Protein AF-A0A3B0XU46-F1 (afdb_monomer_lite)

Structure (mmCIF, N/CA/C/O backbone):
data_AF-A0A3B0XU46-F1
#
_entry.id   AF-A0A3B0XU46-F1
#
loop_
_atom_site.group_PDB
_atom_site.id
_atom_site.type_symbol
_atom_site.label_atom_id
_atom_site.label_alt_id
_atom_site.label_comp_id
_atom_site.label_asym_id
_atom_site.label_entity_id
_atom_site.label_seq_id
_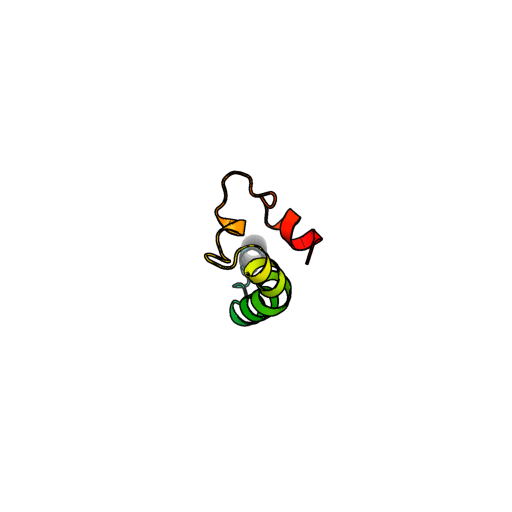atom_site.pdbx_PDB_ins_code
_atom_site.Cartn_x
_atom_site.Cartn_y
_atom_site.Cartn_z
_atom_site.occupancy
_atom_site.B_iso_or_equiv
_atom_site.auth_seq_id
_atom_site.auth_comp_id
_atom_site.auth_asym_id
_atom_site.auth_atom_id
_atom_site.pdbx_PDB_model_num
ATOM 1 N N . MET A 1 1 ? -8.970 11.991 51.425 1.00 58.03 1 MET A N 1
ATOM 2 C CA . MET A 1 1 ? -7.805 11.522 50.628 1.00 58.03 1 MET A CA 1
ATOM 3 C C . MET A 1 1 ? -8.100 10.272 49.792 1.00 58.03 1 MET A C 1
ATOM 5 O O . MET A 1 1 ? -7.576 10.155 48.694 1.00 58.03 1 MET A O 1
ATOM 9 N N . THR A 1 2 ? -8.956 9.358 50.255 1.00 66.38 2 THR A N 1
ATOM 10 C CA . THR A 1 2 ? -9.377 8.146 49.519 1.00 66.38 2 THR A CA 1
ATOM 11 C C . THR A 1 2 ? -10.169 8.435 48.239 1.00 66.38 2 THR A C 1
ATOM 13 O O . THR A 1 2 ? -9.912 7.805 47.222 1.00 66.38 2 THR A O 1
ATOM 16 N N . LYS A 1 3 ? -11.053 9.444 48.241 1.00 69.06 3 LYS A N 1
ATOM 17 C CA . LYS A 1 3 ? -11.846 9.837 47.056 1.00 69.06 3 LYS A CA 1
ATOM 18 C C . LYS A 1 3 ? -10.993 10.381 45.898 1.00 69.06 3 LYS A C 1
ATOM 20 O O . LYS A 1 3 ? -11.259 10.068 44.747 1.00 69.06 3 LYS A O 1
ATOM 25 N N . ILE A 1 4 ? -9.933 11.133 46.211 1.00 75.50 4 ILE A N 1
ATOM 26 C CA . ILE A 1 4 ? -8.985 11.673 45.217 1.00 75.50 4 ILE A CA 1
ATOM 27 C C . ILE A 1 4 ? -8.132 10.544 44.626 1.00 75.50 4 ILE A C 1
ATOM 29 O O . ILE A 1 4 ? -7.964 10.477 43.415 1.00 75.50 4 ILE A O 1
ATOM 33 N N . LYS A 1 5 ? -7.659 9.606 45.461 1.00 70.31 5 LYS A N 1
ATOM 34 C CA . LYS A 1 5 ? -6.935 8.412 44.993 1.00 70.31 5 LYS A CA 1
AT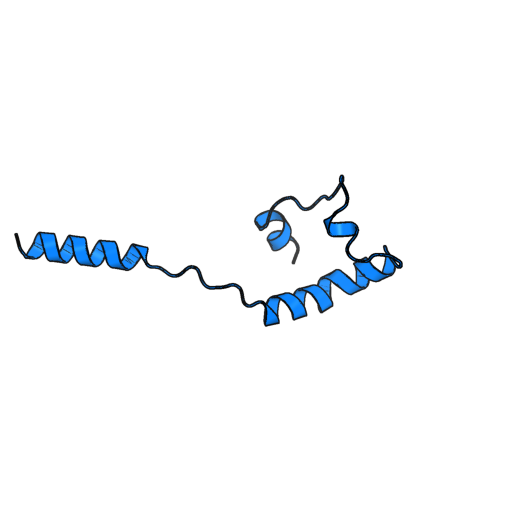OM 35 C C . LYS A 1 5 ? -7.797 7.539 44.074 1.00 70.31 5 LYS A C 1
ATOM 37 O O . LYS A 1 5 ? -7.301 7.083 43.052 1.00 70.31 5 LYS A O 1
ATOM 42 N N . LEU A 1 6 ? -9.078 7.358 44.404 1.00 73.25 6 LEU A N 1
ATOM 43 C CA . LEU A 1 6 ? -10.022 6.595 43.581 1.00 73.25 6 LEU A CA 1
ATOM 44 C C . LEU A 1 6 ? -10.287 7.276 42.227 1.00 73.25 6 LEU A C 1
ATOM 46 O O . LEU A 1 6 ? -10.325 6.605 41.201 1.00 73.25 6 LEU A O 1
ATOM 50 N N . PHE A 1 7 ? -10.404 8.606 42.218 1.00 76.38 7 PHE A N 1
ATOM 51 C CA . PHE A 1 7 ? -10.602 9.383 40.994 1.00 76.38 7 PHE A CA 1
ATOM 52 C C . PHE A 1 7 ? -9.379 9.330 40.063 1.00 76.38 7 PHE A C 1
ATOM 54 O O . PHE A 1 7 ? -9.518 9.108 38.864 1.00 76.38 7 PHE A O 1
ATOM 61 N N . VAL A 1 8 ? -8.168 9.439 40.620 1.00 78.12 8 VAL A N 1
ATOM 62 C CA . VAL A 1 8 ? -6.917 9.307 39.853 1.00 78.12 8 VAL A CA 1
ATOM 63 C C . VAL A 1 8 ? -6.758 7.895 39.273 1.00 78.12 8 VAL A C 1
ATOM 65 O O . VAL A 1 8 ? -6.331 7.749 38.130 1.00 78.12 8 VAL A O 1
ATOM 68 N N . PHE A 1 9 ? -7.154 6.856 40.016 1.00 76.75 9 PHE A N 1
ATOM 69 C CA . PHE A 1 9 ? -7.095 5.471 39.538 1.00 76.75 9 PHE A CA 1
ATOM 70 C C . PHE A 1 9 ? -8.063 5.211 38.369 1.00 76.75 9 PHE A C 1
ATOM 72 O O . PHE A 1 9 ? -7.710 4.510 37.423 1.00 76.75 9 PHE A O 1
ATOM 79 N N . LEU A 1 10 ? -9.252 5.824 38.398 1.00 75.31 10 LEU A N 1
ATOM 80 C CA . LEU A 1 10 ? -10.258 5.719 37.336 1.00 75.31 10 LEU A CA 1
ATOM 81 C C . LEU A 1 10 ? -9.858 6.471 36.051 1.00 75.31 10 LEU A C 1
ATOM 83 O O . LEU A 1 10 ? -10.154 6.011 34.954 1.00 75.31 10 LEU A O 1
ATOM 87 N N . CYS A 1 11 ? -9.157 7.604 36.156 1.00 74.62 11 CYS A N 1
ATOM 88 C CA . CYS A 1 11 ? -8.621 8.292 34.975 1.00 74.62 11 CYS A CA 1
ATOM 89 C C . CYS A 1 11 ? -7.474 7.514 34.310 1.00 74.62 11 CYS A C 1
ATOM 91 O O . CYS A 1 11 ? -7.349 7.531 33.087 1.00 74.62 11 CYS A O 1
ATOM 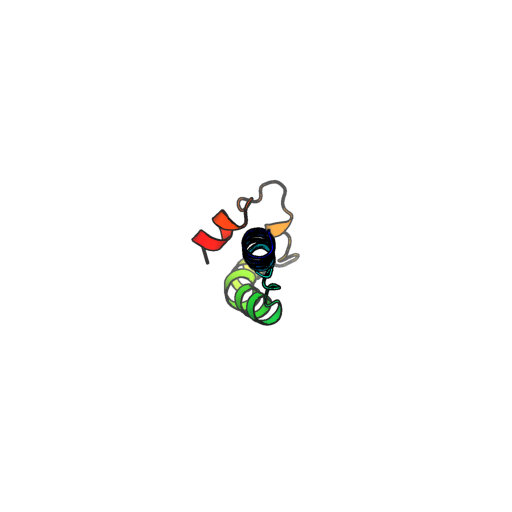93 N N . MET A 1 12 ? -6.652 6.808 35.092 1.00 71.62 12 MET A N 1
ATOM 94 C CA . MET A 1 12 ? -5.523 6.040 34.558 1.00 71.62 12 MET A CA 1
ATOM 95 C C . MET A 1 12 ? -5.975 4.804 33.760 1.00 71.62 12 MET A C 1
ATOM 97 O O . MET A 1 12 ? -5.327 4.433 32.784 1.00 71.62 12 MET A O 1
ATOM 101 N N . SER A 1 13 ? -7.109 4.189 34.112 1.00 65.75 13 SER A N 1
ATOM 102 C CA . SER A 1 13 ? -7.644 3.030 33.382 1.00 65.75 13 SER A CA 1
ATOM 103 C C . SER A 1 13 ? -8.229 3.380 32.007 1.00 65.75 13 SER A C 1
ATOM 105 O O . SER A 1 13 ? -8.259 2.519 31.132 1.00 65.75 13 SER A O 1
ATOM 107 N N . MET A 1 14 ? -8.614 4.639 31.766 1.00 66.94 14 MET A N 1
ATOM 108 C CA . MET A 1 14 ? -9.055 5.106 30.440 1.00 66.94 14 MET A CA 1
ATOM 109 C C . MET A 1 14 ? -7.901 5.287 29.440 1.00 66.94 14 MET A C 1
ATOM 111 O O . MET A 1 14 ? -8.129 5.253 28.233 1.00 66.94 14 MET A O 1
ATOM 115 N N . LEU A 1 15 ? -6.658 5.424 29.914 1.00 63.88 15 LEU A N 1
ATOM 116 C CA . LEU A 1 15 ? -5.467 5.546 29.059 1.00 63.88 15 LEU A CA 1
ATOM 117 C C . LEU A 1 15 ? -4.952 4.192 28.540 1.00 63.88 15 LEU A C 1
ATOM 119 O O . LEU A 1 15 ? -4.088 4.160 27.669 1.00 63.88 15 LEU A O 1
ATOM 123 N N . LEU A 1 16 ? -5.506 3.077 29.031 1.00 58.97 16 LEU A N 1
ATOM 124 C CA . LEU A 1 16 ? -5.241 1.721 28.534 1.00 58.97 16 LEU A CA 1
ATOM 125 C C . LEU A 1 16 ? -6.170 1.323 27.373 1.00 58.97 16 LEU A C 1
ATOM 127 O O . LEU A 1 16 ? -6.224 0.147 27.014 1.00 58.97 16 LEU A O 1
ATOM 131 N N . GLY A 1 17 ? -6.904 2.283 26.792 1.00 60.78 17 GLY A N 1
ATOM 132 C CA . GLY A 1 17 ? -7.692 2.086 25.577 1.00 60.78 17 GLY A CA 1
ATOM 133 C C . GLY A 1 17 ? -6.833 1.438 24.494 1.00 60.78 17 GLY A C 1
ATOM 134 O O . GLY A 1 17 ? -5.903 2.050 23.973 1.00 60.78 17 GLY A O 1
ATOM 135 N N . GLY A 1 18 ? -7.109 0.161 24.230 1.00 61.28 18 GLY A N 1
ATOM 136 C CA . GLY A 1 18 ? -6.226 -0.717 23.481 1.00 61.28 18 GLY A CA 1
ATOM 137 C C . GLY A 1 18 ? -5.901 -0.187 22.090 1.00 61.28 18 GLY A C 1
ATOM 138 O O . GLY A 1 18 ? -6.782 0.198 21.321 1.00 61.28 18 GLY A O 1
ATOM 139 N N . VAL A 1 19 ? -4.620 -0.253 21.734 1.00 62.66 19 VAL A N 1
ATOM 140 C CA . VAL A 1 19 ? -4.215 -0.396 20.336 1.00 62.66 19 VAL A CA 1
ATOM 141 C C . VAL A 1 19 ? -4.859 -1.683 19.831 1.00 62.66 19 VAL A C 1
ATOM 143 O O . VAL A 1 19 ? -4.381 -2.778 20.122 1.00 62.66 19 VAL A O 1
ATOM 146 N N . ASN A 1 20 ? -5.986 -1.562 19.129 1.00 66.88 20 ASN A N 1
ATOM 147 C CA . ASN A 1 20 ? -6.561 -2.697 18.422 1.00 66.88 20 ASN A CA 1
ATOM 148 C C . ASN A 1 20 ? -5.498 -3.191 17.443 1.00 66.88 20 ASN A C 1
ATOM 150 O O . ASN A 1 20 ? -5.075 -2.451 16.550 1.00 66.88 20 ASN A O 1
ATOM 154 N N . ALA A 1 21 ? -5.027 -4.420 17.648 1.00 73.50 21 ALA A N 1
ATOM 155 C CA . ALA A 1 21 ? -4.158 -5.065 16.684 1.00 73.50 21 ALA A CA 1
ATOM 156 C C . ALA A 1 21 ? -4.872 -5.067 15.326 1.00 73.50 21 ALA A C 1
ATOM 158 O O . ALA A 1 21 ? -6.074 -5.326 15.249 1.00 73.50 21 ALA A O 1
ATOM 159 N N . ALA A 1 22 ? -4.145 -4.738 14.260 1.00 80.00 22 ALA A N 1
ATOM 160 C CA . ALA A 1 22 ? -4.717 -4.771 12.923 1.00 80.00 22 ALA A CA 1
ATOM 161 C C . ALA A 1 22 ? -5.177 -6.199 12.587 1.00 80.00 22 ALA A C 1
ATOM 163 O O . ALA A 1 22 ? -4.439 -7.159 12.825 1.00 80.00 22 ALA A O 1
ATOM 164 N N . ASP A 1 23 ? -6.365 -6.342 11.996 1.00 88.06 23 ASP A N 1
ATOM 165 C CA . ASP A 1 23 ? -6.798 -7.622 11.439 1.00 88.06 23 ASP A CA 1
ATOM 166 C C . ASP A 1 23 ? -6.025 -7.892 10.144 1.00 88.06 23 ASP A C 1
ATOM 168 O O . ASP A 1 23 ? -6.359 -7.418 9.055 1.00 88.06 23 ASP A O 1
ATOM 172 N N . ILE A 1 24 ? -4.942 -8.652 10.279 1.00 88.75 24 ILE A N 1
ATOM 173 C CA . ILE A 1 24 ? -4.056 -8.988 9.165 1.00 88.75 24 ILE A CA 1
ATOM 174 C C . ILE A 1 24 ? -4.771 -9.860 8.125 1.00 88.75 24 ILE A C 1
ATOM 176 O O . ILE A 1 24 ? -4.446 -9.782 6.938 1.00 88.75 24 ILE A O 1
ATOM 180 N N . LYS A 1 25 ? -5.751 -10.678 8.536 1.00 91.94 25 LYS A N 1
ATOM 181 C CA . LYS A 1 25 ? -6.470 -11.571 7.618 1.00 91.94 25 LYS A CA 1
ATOM 182 C C . LYS A 1 25 ? -7.396 -10.765 6.720 1.00 91.94 25 LYS A C 1
ATOM 184 O O . LYS A 1 25 ? -7.303 -10.883 5.498 1.00 91.94 25 LYS A O 1
ATOM 189 N N . ASP A 1 26 ? -8.226 -9.914 7.315 1.00 89.25 26 ASP A N 1
ATOM 190 C CA . ASP A 1 26 ? -9.087 -8.995 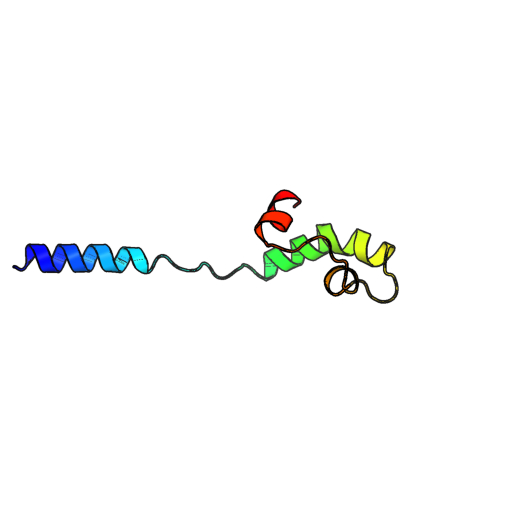6.568 1.00 89.25 26 ASP A CA 1
ATOM 191 C C . ASP A 1 26 ? -8.254 -8.040 5.694 1.00 89.25 26 ASP A C 1
ATOM 193 O O . ASP A 1 26 ? -8.528 -7.870 4.502 1.00 89.25 26 ASP A O 1
ATOM 197 N N . GLY A 1 27 ? -7.155 -7.506 6.238 1.00 87.00 27 GLY A N 1
ATOM 198 C CA . GLY A 1 27 ? -6.220 -6.660 5.499 1.00 87.00 27 GLY A CA 1
ATOM 199 C C . GLY A 1 27 ? -5.645 -7.337 4.250 1.00 87.00 27 GLY A C 1
ATOM 200 O O . GLY A 1 27 ? -5.605 -6.721 3.183 1.00 87.00 27 GLY A O 1
ATOM 201 N N . LYS A 1 28 ? -5.260 -8.617 4.342 1.00 89.06 28 LYS A N 1
ATOM 202 C CA . LYS A 1 28 ? -4.771 -9.392 3.192 1.00 89.06 28 LYS A CA 1
ATOM 203 C C . LYS A 1 28 ? -5.853 -9.570 2.126 1.00 89.06 28 LYS A C 1
ATOM 205 O O . LYS A 1 28 ? -5.576 -9.365 0.948 1.00 89.06 28 LYS A O 1
ATOM 210 N N . LEU A 1 29 ? -7.083 -9.910 2.515 1.00 90.94 29 LEU A N 1
ATOM 211 C CA . LEU A 1 29 ? -8.191 -10.090 1.565 1.00 90.94 29 LEU A CA 1
ATOM 212 C C . LEU A 1 29 ? -8.504 -8.795 0.804 1.00 90.94 29 LEU A C 1
ATOM 214 O O . LEU A 1 29 ? -8.692 -8.805 -0.416 1.00 90.94 29 LEU A O 1
ATOM 218 N N . LYS A 1 30 ? -8.514 -7.659 1.506 1.00 87.88 30 LYS A N 1
ATOM 219 C CA . LYS A 1 30 ? -8.701 -6.340 0.888 1.00 87.88 30 LYS A CA 1
ATOM 220 C C . LYS A 1 30 ? -7.539 -5.975 -0.032 1.00 87.88 30 LYS A C 1
ATOM 222 O O . LYS A 1 30 ? -7.776 -5.544 -1.158 1.00 87.88 30 LYS A O 1
ATOM 227 N N . HIS A 1 31 ? -6.300 -6.199 0.402 1.00 88.06 31 HIS A N 1
ATOM 228 C CA . HIS A 1 31 ? -5.114 -5.973 -0.424 1.00 88.06 31 HIS A CA 1
ATOM 229 C C . HIS A 1 31 ? -5.164 -6.791 -1.723 1.00 88.06 31 HIS A C 1
ATOM 231 O O . HIS A 1 31 ? -4.975 -6.247 -2.812 1.00 88.06 31 HIS A O 1
ATOM 237 N N . ASP A 1 32 ? -5.475 -8.081 -1.624 1.00 88.88 32 ASP A N 1
ATOM 238 C CA . ASP A 1 32 ? -5.487 -8.972 -2.779 1.00 88.88 32 ASP A CA 1
ATOM 239 C C . ASP A 1 32 ? -6.654 -8.657 -3.729 1.00 88.88 32 ASP A C 1
ATOM 241 O O . ASP A 1 32 ? -6.487 -8.671 -4.942 1.00 88.88 32 ASP A O 1
ATOM 245 N N . SER A 1 33 ? -7.830 -8.297 -3.210 1.00 87.00 33 SER A N 1
ATOM 246 C CA . SER A 1 33 ? -8.987 -7.974 -4.061 1.00 87.00 33 SER A CA 1
ATOM 247 C C . SER A 1 33 ? -8.913 -6.594 -4.722 1.00 87.00 33 SER A C 1
ATOM 249 O O . SER A 1 33 ? -9.409 -6.427 -5.838 1.00 87.00 33 SER A O 1
ATOM 251 N N . LYS A 1 34 ? -8.329 -5.589 -4.056 1.00 86.31 34 LYS A N 1
ATOM 252 C CA . LYS A 1 34 ? -8.353 -4.190 -4.524 1.00 86.31 34 LYS A CA 1
ATOM 253 C C . LYS A 1 34 ? -7.052 -3.726 -5.167 1.00 86.31 34 LYS A C 1
ATOM 255 O O . LYS A 1 34 ? -7.095 -2.876 -6.052 1.00 86.31 34 LYS A O 1
ATOM 260 N N . CYS A 1 35 ? -5.909 -4.256 -4.735 1.00 87.31 35 CYS A N 1
ATOM 261 C CA . CYS A 1 35 ? -4.604 -3.717 -5.117 1.00 87.31 35 CYS A CA 1
ATOM 262 C C . CYS A 1 35 ? -3.886 -4.606 -6.138 1.00 87.31 35 CYS A C 1
ATOM 264 O O . CYS A 1 35 ? -3.359 -4.108 -7.135 1.00 87.31 35 CYS A O 1
ATOM 266 N N . THR A 1 36 ? -3.851 -5.924 -5.917 1.00 88.06 36 THR A N 1
ATOM 267 C CA . THR A 1 36 ? -2.960 -6.804 -6.696 1.00 88.06 36 THR A CA 1
ATOM 268 C C . THR A 1 36 ? -3.405 -6.996 -8.143 1.00 88.06 36 THR A C 1
ATOM 270 O O . THR A 1 36 ? -2.542 -7.151 -9.003 1.00 88.06 36 THR A O 1
ATOM 273 N N . SER A 1 37 ? -4.702 -6.913 -8.455 1.00 84.19 37 SER A N 1
ATOM 274 C CA . SER A 1 37 ? -5.216 -7.062 -9.827 1.00 84.19 37 SER A CA 1
ATOM 275 C C . SER A 1 37 ? -4.574 -6.062 -10.799 1.00 84.19 37 SER A C 1
ATOM 277 O O . SER A 1 37 ? -4.012 -6.446 -11.825 1.00 84.19 37 SER A O 1
ATOM 279 N N . CYS A 1 38 ? -4.561 -4.779 -10.434 1.00 87.62 38 CYS A N 1
ATOM 280 C CA . CYS A 1 38 ? -3.926 -3.724 -11.220 1.00 87.62 38 CYS A CA 1
ATOM 281 C C . CYS A 1 38 ? -2.396 -3.761 -11.116 1.00 87.62 38 CYS A C 1
ATOM 283 O O . CYS A 1 38 ? -1.703 -3.489 -12.098 1.00 87.62 38 CYS A O 1
ATOM 285 N N . HIS A 1 39 ? -1.846 -4.077 -9.939 1.00 90.12 39 HIS A N 1
ATOM 286 C CA . HIS A 1 39 ? -0.395 -4.082 -9.738 1.00 90.12 39 HIS A CA 1
ATOM 287 C C . HIS A 1 39 ? 0.286 -5.195 -10.534 1.00 90.12 39 HIS A C 1
ATOM 289 O O . HIS A 1 39 ? 1.291 -4.929 -11.184 1.00 90.12 39 HIS A O 1
ATOM 295 N N . SER A 1 40 ? -0.287 -6.398 -10.560 1.00 88.69 40 SER A N 1
ATOM 296 C CA . SER A 1 40 ? 0.229 -7.521 -11.346 1.00 88.69 40 SER A CA 1
ATOM 297 C C . SER A 1 40 ? 0.145 -7.255 -12.848 1.00 88.69 40 SER A C 1
ATOM 299 O O . SER A 1 40 ? 1.094 -7.545 -13.568 1.00 88.69 40 SER A O 1
ATOM 301 N N . ALA A 1 41 ? -0.941 -6.634 -13.322 1.00 88.12 41 ALA A N 1
ATOM 302 C CA . ALA A 1 41 ? -1.069 -6.247 -14.728 1.00 88.12 41 ALA A CA 1
ATOM 303 C C . ALA A 1 41 ? -0.028 -5.189 -15.138 1.00 88.12 41 ALA A C 1
ATOM 305 O O . ALA A 1 41 ? 0.536 -5.248 -16.229 1.00 88.12 41 ALA A O 1
ATOM 306 N N . LYS A 1 42 ? 0.248 -4.222 -14.255 1.00 88.44 42 LYS A N 1
ATOM 307 C CA . LYS A 1 42 ? 1.180 -3.120 -14.526 1.00 88.44 42 LYS A CA 1
ATOM 308 C C . LYS A 1 42 ? 2.650 -3.494 -14.308 1.00 88.44 42 LYS A C 1
ATOM 310 O O . LYS A 1 42 ? 3.523 -2.924 -14.958 1.00 88.44 42 LYS A O 1
ATOM 315 N N . PHE A 1 43 ? 2.924 -4.429 -13.403 1.00 88.75 43 PHE A N 1
ATOM 316 C CA . PHE A 1 43 ? 4.266 -4.868 -13.023 1.00 88.75 43 PHE A CA 1
ATOM 317 C C . PHE A 1 43 ? 4.359 -6.406 -13.048 1.00 88.75 43 PHE A C 1
ATOM 319 O O . PHE A 1 43 ? 4.475 -7.042 -12.001 1.00 88.75 43 PHE A O 1
ATOM 326 N N . PRO A 1 44 ? 4.351 -7.030 -14.239 1.00 85.38 44 PRO A N 1
ATOM 327 C CA . PRO A 1 44 ? 4.221 -8.485 -14.385 1.00 85.38 44 PRO A CA 1
ATOM 328 C C . PRO A 1 44 ? 5.396 -9.293 -13.813 1.00 85.38 44 PRO A C 1
ATOM 330 O O . PRO A 1 44 ? 5.249 -10.479 -13.543 1.00 85.38 44 PRO A O 1
ATOM 333 N N . LYS A 1 45 ? 6.565 -8.667 -13.627 1.00 87.19 45 LYS A N 1
ATOM 334 C CA . LYS A 1 45 ? 7.766 -9.312 -13.066 1.00 87.19 45 LYS A CA 1
ATOM 335 C C . LYS A 1 45 ? 7.920 -9.108 -11.556 1.00 87.19 45 LYS A C 1
ATOM 337 O O . LYS A 1 45 ? 8.554 -9.925 -10.903 1.00 87.19 45 LYS A O 1
ATOM 342 N N . ASP A 1 46 ? 7.365 -8.022 -11.021 1.00 88.50 46 ASP A N 1
ATOM 343 C CA . ASP A 1 46 ? 7.437 -7.662 -9.602 1.00 88.50 46 ASP A CA 1
ATOM 344 C C . ASP A 1 46 ? 6.247 -6.762 -9.239 1.00 88.50 46 ASP A C 1
ATOM 346 O O . ASP A 1 46 ? 6.319 -5.533 -9.293 1.00 88.50 46 ASP A O 1
ATOM 350 N N . HIS A 1 47 ? 5.136 -7.379 -8.839 1.00 83.62 47 HIS A N 1
ATOM 351 C CA . HIS A 1 47 ? 3.923 -6.671 -8.424 1.00 83.62 47 HIS A CA 1
ATOM 352 C C . HIS A 1 47 ? 4.113 -5.841 -7.139 1.00 83.62 47 HIS A C 1
ATOM 354 O O . HIS A 1 47 ? 3.252 -5.024 -6.804 1.00 83.62 47 HIS A O 1
ATOM 360 N N . THR A 1 48 ? 5.231 -6.013 -6.422 1.00 84.62 48 THR A N 1
ATOM 361 C CA . THR A 1 48 ? 5.562 -5.242 -5.216 1.00 84.62 48 THR A CA 1
ATOM 362 C C . THR A 1 48 ? 6.320 -3.950 -5.525 1.00 84.62 48 THR A C 1
ATOM 364 O O . THR A 1 48 ? 6.317 -3.031 -4.700 1.00 84.62 48 THR A O 1
ATOM 367 N N . ALA A 1 49 ? 6.879 -3.820 -6.736 1.00 88.12 49 ALA A N 1
ATOM 368 C CA . ALA A 1 49 ? 7.655 -2.659 -7.176 1.00 88.12 49 ALA A CA 1
ATOM 369 C C . ALA A 1 49 ? 6.910 -1.328 -6.989 1.00 88.12 49 ALA A C 1
ATOM 371 O O . ALA A 1 49 ? 7.516 -0.282 -6.745 1.00 88.12 49 ALA A O 1
ATOM 372 N N . ILE A 1 50 ? 5.575 -1.339 -7.057 1.00 87.56 50 ILE A N 1
ATOM 373 C CA . ILE A 1 50 ? 4.768 -0.136 -6.846 1.00 87.56 50 ILE A CA 1
ATOM 374 C C . ILE A 1 50 ? 4.881 0.438 -5.422 1.00 87.56 50 ILE A C 1
ATOM 376 O O . ILE A 1 50 ? 4.749 1.653 -5.246 1.00 87.56 50 ILE A O 1
ATOM 380 N N . TYR A 1 51 ? 5.154 -0.404 -4.421 1.00 86.94 51 TYR A N 1
ATOM 381 C CA . TYR A 1 51 ? 5.286 -0.014 -3.014 1.00 86.94 51 TYR A CA 1
ATOM 382 C C . TYR A 1 51 ? 6.713 0.432 -2.6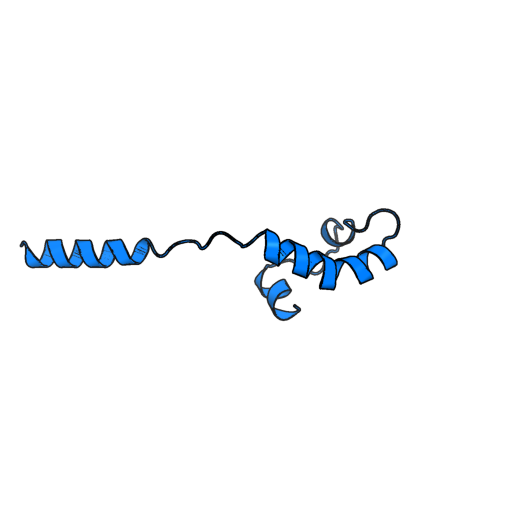58 1.00 86.94 51 TYR A C 1
ATOM 384 O O . TYR A 1 51 ? 6.909 1.268 -1.765 1.00 86.94 51 TYR A O 1
ATOM 392 N N . THR A 1 52 ? 7.710 -0.101 -3.369 1.00 85.19 52 THR A N 1
ATOM 393 C CA . THR A 1 52 ? 9.142 0.099 -3.093 1.00 85.19 52 THR A CA 1
ATOM 394 C C . THR A 1 52 ? 9.808 1.125 -4.013 1.00 85.19 52 THR A C 1
ATOM 396 O O . THR A 1 52 ? 10.868 1.648 -3.670 1.00 85.19 52 THR A O 1
ATOM 399 N N . ARG A 1 53 ? 9.186 1.484 -5.148 1.00 88.81 53 ARG A N 1
ATOM 400 C CA . ARG A 1 53 ? 9.700 2.512 -6.071 1.00 88.81 53 ARG A CA 1
ATOM 401 C C . ARG A 1 53 ? 9.958 3.854 -5.380 1.00 88.81 53 ARG A C 1
ATOM 403 O O . ARG A 1 53 ? 9.161 4.334 -4.568 1.00 88.81 53 ARG A O 1
ATOM 410 N N . LYS A 1 54 ? 11.057 4.507 -5.774 1.00 89.88 54 LYS A N 1
ATOM 411 C CA . LYS A 1 54 ? 11.510 5.795 -5.214 1.00 89.88 54 LYS A CA 1
ATOM 412 C C . LYS A 1 54 ? 10.469 6.908 -5.370 1.00 89.88 54 LYS A C 1
ATOM 414 O O . LYS A 1 54 ? 10.324 7.755 -4.496 1.00 89.88 54 LYS A O 1
ATOM 419 N N . ASP A 1 55 ? 9.709 6.886 -6.459 1.00 88.75 55 ASP A N 1
ATOM 420 C CA . ASP A 1 55 ? 8.698 7.883 -6.810 1.00 88.75 55 ASP A CA 1
ATOM 421 C C . ASP A 1 55 ? 7.270 7.478 -6.377 1.00 88.75 55 ASP A C 1
ATOM 423 O O . ASP A 1 55 ? 6.272 7.930 -6.959 1.00 88.75 55 ASP A O 1
ATOM 427 N N . ARG A 1 56 ? 7.135 6.606 -5.365 1.00 89.62 56 ARG A N 1
ATOM 428 C CA . ARG A 1 56 ? 5.832 6.198 -4.818 1.00 89.62 56 ARG A CA 1
ATOM 429 C C . ARG A 1 56 ? 5.004 7.409 -4.378 1.00 89.62 56 ARG A C 1
ATOM 431 O O . ARG A 1 56 ? 5.505 8.356 -3.769 1.00 89.62 56 ARG A O 1
ATOM 438 N N . LYS A 1 57 ? 3.711 7.379 -4.711 1.00 85.50 57 LYS A N 1
ATOM 439 C CA . LYS A 1 57 ? 2.784 8.492 -4.447 1.00 85.50 57 LYS A CA 1
ATOM 440 C C . LYS A 1 57 ? 2.118 8.392 -3.073 1.00 85.50 57 LYS A C 1
ATOM 442 O O . LYS A 1 57 ? 1.846 9.424 -2.468 1.00 85.50 57 LYS A O 1
ATOM 447 N N . MET A 1 58 ? 1.910 7.177 -2.560 1.00 88.94 58 MET A N 1
ATOM 448 C CA . MET A 1 58 ? 1.402 6.972 -1.201 1.00 88.94 58 MET A CA 1
ATOM 449 C C . MET A 1 58 ? 2.539 7.107 -0.195 1.00 88.94 58 MET A C 1
ATOM 451 O O . MET A 1 58 ? 3.528 6.379 -0.266 1.00 88.94 58 MET A O 1
ATOM 455 N N . LYS A 1 59 ? 2.396 8.066 0.723 1.00 90.38 59 LYS A N 1
ATOM 456 C CA . LYS A 1 59 ? 3.403 8.393 1.744 1.00 90.38 59 LYS A CA 1
ATOM 457 C C . LYS A 1 59 ? 2.862 8.355 3.175 1.00 90.38 59 LYS A C 1
ATOM 459 O O . LYS A 1 59 ? 3.633 8.540 4.107 1.00 90.38 59 LYS A O 1
ATOM 464 N N . SER A 1 60 ? 1.563 8.133 3.359 1.00 89.88 60 SER A N 1
ATOM 465 C CA . SER A 1 60 ? 0.928 8.089 4.676 1.00 89.88 60 SER A CA 1
ATOM 466 C C . SER A 1 60 ? -0.252 7.126 4.687 1.00 89.88 60 SER A C 1
ATOM 468 O O . SER A 1 60 ? -0.877 6.887 3.651 1.00 89.88 60 SER A O 1
ATOM 470 N N . LEU A 1 61 ? -0.573 6.611 5.876 1.00 86.06 61 LEU A N 1
ATOM 471 C CA . LEU A 1 61 ? -1.746 5.766 6.086 1.00 86.06 61 LEU A CA 1
ATOM 472 C C . LEU A 1 61 ? -3.038 6.534 5.788 1.00 86.06 61 LEU A C 1
ATOM 474 O O . LEU A 1 61 ? -3.851 6.055 5.013 1.00 86.06 61 LEU A O 1
ATOM 478 N N . ALA A 1 62 ? -3.177 7.762 6.297 1.00 88.88 62 ALA A N 1
ATOM 479 C CA . ALA A 1 62 ? -4.351 8.599 6.041 1.00 88.88 62 ALA A CA 1
ATOM 480 C C . ALA A 1 62 ? -4.606 8.825 4.538 1.00 88.88 62 ALA A C 1
ATOM 482 O O . ALA A 1 62 ? -5.745 8.775 4.082 1.00 88.88 62 ALA A O 1
ATOM 483 N N . GLY A 1 63 ? -3.542 9.026 3.751 1.00 90.00 63 GLY A N 1
ATOM 484 C CA . GLY A 1 63 ? -3.659 9.166 2.300 1.00 90.00 63 GLY A CA 1
ATOM 485 C C . GLY A 1 63 ? -4.015 7.859 1.588 1.00 90.00 63 GLY A C 1
ATOM 486 O O . GLY A 1 63 ? -4.625 7.902 0.524 1.00 90.00 63 GLY A O 1
ATOM 487 N N . LEU A 1 64 ? -3.640 6.708 2.145 1.00 84.81 64 LEU A N 1
ATOM 488 C CA . LEU A 1 64 ? -4.084 5.416 1.634 1.00 84.81 64 LEU A CA 1
ATOM 489 C C . LEU A 1 64 ? -5.569 5.199 1.950 1.00 84.81 64 LEU A C 1
ATOM 491 O O . LEU A 1 64 ? -6.329 4.899 1.038 1.00 84.81 64 LEU A O 1
ATOM 495 N N . THR A 1 65 ? -5.981 5.425 3.202 1.00 83.81 65 THR A N 1
ATOM 496 C CA . THR A 1 65 ? -7.363 5.250 3.676 1.00 83.81 65 THR A CA 1
ATOM 497 C C . THR A 1 65 ? -8.372 6.097 2.903 1.00 83.81 65 THR A C 1
ATOM 499 O O . THR A 1 65 ? -9.493 5.661 2.708 1.00 83.81 65 THR A O 1
ATOM 502 N N . SER A 1 66 ? -8.004 7.279 2.400 1.00 86.81 66 SER A N 1
ATOM 503 C CA . SER A 1 66 ? -8.928 8.095 1.595 1.00 86.81 66 SER A CA 1
ATOM 504 C C . SER A 1 66 ? -9.195 7.561 0.180 1.00 86.81 66 SER A C 1
ATOM 506 O O . SER A 1 66 ? -9.950 8.176 -0.572 1.00 86.81 66 SER A O 1
ATOM 508 N N . ARG A 1 67 ? -8.541 6.465 -0.219 1.00 77.00 67 A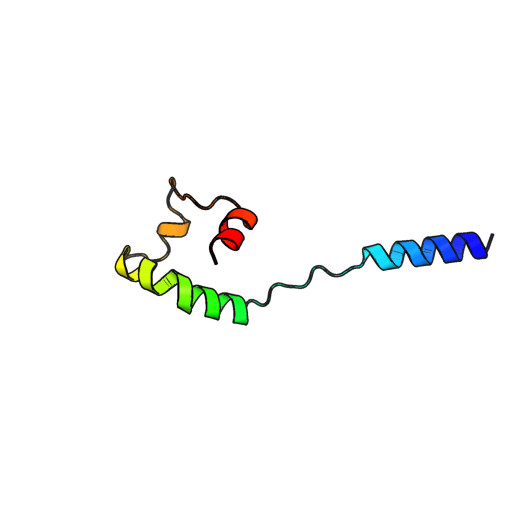RG A N 1
ATOM 509 C CA . ARG A 1 67 ? -8.572 5.911 -1.581 1.00 77.00 67 ARG A CA 1
ATOM 510 C C . ARG A 1 67 ? -9.056 4.463 -1.642 1.00 77.00 67 ARG A C 1
ATOM 512 O O . ARG A 1 67 ? -9.113 3.921 -2.746 1.00 77.00 67 ARG A O 1
ATOM 519 N N . VAL A 1 68 ? -9.348 3.845 -0.496 1.00 72.25 68 VAL A N 1
ATOM 520 C CA . VAL A 1 68 ? -9.770 2.441 -0.367 1.00 72.25 68 VAL A CA 1
ATOM 521 C C . VAL A 1 68 ? -11.008 2.305 0.498 1.00 72.25 68 VAL A C 1
ATOM 523 O O . VAL A 1 68 ? -11.163 3.124 1.427 1.00 72.25 68 VAL A O 1
#

Foldseek 3Di:
DVVVVVVVVVVVVVVVPDPPDDPVVVVVVCCVVPQQVVLCVVPVPDSCCQVVPPPRPDDDPVVVVVPD

Radius of gyration: 21.2 Å; chains: 1; bounding box: 23×23×65 Å

InterPro domains:
  IPR036909 Cytochrome c-like domain superfamily [SSF46626] (1-45)

pLDDT: mean 81.45, std 9.53, range [58.03, 91.94]

Organism: NCBI:txid652676

Secondary structure (DSSP, 8-state):
-HHHHHHHHHHHHHTT---PPP-HHHHHHHHHHHTHHHHHHH-TT-TTHHHH-TT-S--SHHHHHTT-

Sequence (68 aa):
MTKIKLFVFLCMSMLLGGVNAADIKDGKLKHDSKCTSCHSAKFPKDHTAIYTRKDRKMKSLAGLTSRV